Protein AF-A0A7S2VT50-F1 (afdb_monomer)

Radius of gyration: 14.39 Å; Cα contacts (8 Å, |Δi|>4): 185; chains: 1; bounding box: 34×28×38 Å

Sequence (111 aa):
EVALEVGFVRLAVLSSMLPEFRLLPLVPNVDAEGHRLARVGLQFQRPWFEAVLVDPGDLQSIPPDACEFAWGGPDPAAAGLTLRASGAGCMLVDGQIAGPGEARPLRPGSD

Organism: NCBI:txid1333877

Nearest PDB structures (foldseek):
  3i6u-assembly1_A  TM=6.358E-01  e=9.968E-02  Homo sapiens
  3i6w-assembly3_E  TM=6.632E-01  e=1.184E-01  Homo sapiens
  3i6w-assembly4_G  TM=6.631E-01  e=1.184E-01  Homo sapiens
  3i6w-assembly1_B  TM=6.613E-01  e=1.184E-01  Homo sapiens
  1gxc-assembly4_J  TM=6.329E-01  e=1.406E-01  Homo sapiens

Structure (mmCIF, N/CA/C/O backbone):
data_AF-A0A7S2VT50-F1
#
_entry.id   AF-A0A7S2VT50-F1
#
loop_
_atom_site.group_PDB
_atom_site.id
_atom_site.type_symbol
_atom_site.label_atom_id
_atom_site.label_alt_id
_atom_site.label_comp_id
_atom_site.label_asym_id
_atom_site.label_entity_id
_atom_site.label_seq_id
_atom_site.pdbx_PDB_ins_code
_atom_site.Cartn_x
_atom_site.Cartn_y
_atom_site.Cartn_z
_atom_site.occupancy
_atom_site.B_iso_or_equiv
_atom_site.auth_seq_id
_atom_site.auth_comp_id
_atom_site.auth_asym_id
_atom_site.auth_atom_id
_atom_site.pdbx_PDB_model_num
ATOM 1 N N . GLU A 1 1 ? -4.498 0.039 -13.270 1.00 59.41 1 GLU A N 1
ATOM 2 C CA . GLU A 1 1 ? -4.695 0.734 -11.984 1.00 59.41 1 GLU A CA 1
ATOM 3 C C . GLU A 1 1 ? -4.565 -0.311 -10.886 1.00 59.41 1 GLU A C 1
ATOM 5 O O . GLU A 1 1 ? -5.059 -1.412 -11.097 1.00 59.41 1 GLU A O 1
ATOM 10 N N . VAL A 1 2 ? -3.806 -0.040 -9.820 1.00 67.31 2 VAL A N 1
ATOM 11 C CA . VAL A 1 2 ? -3.613 -0.972 -8.693 1.00 67.31 2 VAL A CA 1
ATOM 12 C C . VAL A 1 2 ? -4.164 -0.281 -7.454 1.00 67.31 2 VAL A C 1
ATOM 14 O O . VAL A 1 2 ? -3.724 0.819 -7.125 1.00 67.31 2 VAL A O 1
ATOM 17 N N . ALA A 1 3 ? -5.134 -0.910 -6.802 1.00 73.25 3 ALA A N 1
ATOM 18 C CA . ALA A 1 3 ? -5.707 -0.452 -5.545 1.00 73.25 3 ALA A CA 1
ATOM 19 C C . ALA A 1 3 ? -5.585 -1.579 -4.521 1.00 73.25 3 ALA A C 1
ATOM 21 O O . ALA A 1 3 ? -5.681 -2.753 -4.885 1.00 73.25 3 ALA A O 1
ATOM 22 N N . LEU A 1 4 ? -5.367 -1.214 -3.262 1.00 74.75 4 LEU A N 1
ATOM 23 C CA . LEU A 1 4 ? -5.387 -2.163 -2.155 1.00 74.75 4 LEU A CA 1
ATOM 24 C C . LEU A 1 4 ? -6.755 -2.111 -1.498 1.00 74.75 4 LEU A C 1
ATOM 26 O O . LEU A 1 4 ? -7.232 -1.024 -1.171 1.00 74.75 4 LEU A O 1
ATOM 30 N N . GLU A 1 5 ? -7.365 -3.271 -1.286 1.00 74.69 5 GLU A N 1
ATOM 31 C CA . GLU A 1 5 ? -8.497 -3.373 -0.375 1.00 74.69 5 GLU A CA 1
ATOM 32 C C . GLU A 1 5 ? -7.947 -3.528 1.043 1.00 74.69 5 GLU A C 1
ATOM 34 O O . GLU A 1 5 ? -7.269 -4.497 1.369 1.00 74.69 5 GLU A O 1
ATOM 39 N N . VAL A 1 6 ? -8.176 -2.517 1.868 1.00 70.25 6 VAL A N 1
ATOM 40 C CA . VAL A 1 6 ? -7.669 -2.416 3.228 1.00 70.25 6 VAL A CA 1
ATOM 41 C C . VAL A 1 6 ? -8.831 -2.637 4.177 1.00 70.25 6 VAL A C 1
ATOM 43 O O . VAL A 1 6 ? -9.799 -1.874 4.191 1.00 70.25 6 VAL A O 1
ATOM 46 N N . GLY A 1 7 ? -8.719 -3.686 4.988 1.00 63.19 7 GLY A N 1
ATOM 47 C CA . GLY A 1 7 ? -9.649 -3.952 6.070 1.00 63.19 7 GLY A CA 1
ATOM 48 C C . GLY A 1 7 ? -9.068 -3.665 7.435 1.00 63.19 7 GLY A C 1
ATOM 49 O O . GLY A 1 7 ? -7.915 -3.979 7.719 1.00 63.19 7 GLY A O 1
ATOM 50 N N . PHE A 1 8 ? -9.897 -3.084 8.299 1.00 62.56 8 PHE A N 1
ATOM 51 C CA . PHE A 1 8 ? -9.545 -2.870 9.690 1.00 62.56 8 PHE A CA 1
ATOM 52 C C . PHE A 1 8 ? -10.126 -3.988 10.568 1.00 62.56 8 PHE A C 1
ATOM 54 O O . PHE A 1 8 ? -11.331 -4.237 10.561 1.00 62.56 8 PHE A O 1
ATOM 61 N N . VAL A 1 9 ? -9.272 -4.662 11.347 1.00 57.22 9 VAL A N 1
ATOM 62 C CA . VAL A 1 9 ? -9.583 -5.902 12.101 1.00 57.22 9 VAL A CA 1
ATOM 63 C C . VAL A 1 9 ? -10.452 -5.653 13.354 1.00 57.22 9 VAL A C 1
ATOM 65 O O . VAL A 1 9 ? -10.537 -6.481 14.257 1.00 57.22 9 VAL A O 1
ATOM 68 N N . ARG A 1 10 ? -11.183 -4.536 13.426 1.00 56.84 10 ARG A N 1
ATOM 69 C CA . ARG A 1 10 ? -12.246 -4.341 14.424 1.00 56.84 10 ARG A CA 1
ATOM 70 C C . ARG A 1 10 ? -13.612 -4.402 13.747 1.00 56.84 10 ARG A C 1
ATOM 72 O O . ARG A 1 10 ? -14.133 -3.386 13.310 1.00 56.84 10 ARG A O 1
ATOM 79 N N . LEU A 1 11 ? -14.197 -5.603 13.705 1.00 53.53 11 LEU A N 1
ATOM 80 C CA . LEU A 1 11 ? -15.625 -5.855 13.427 1.00 53.53 11 LEU A CA 1
ATOM 81 C C . LEU A 1 11 ? -16.168 -5.333 12.074 1.00 53.53 11 LEU A C 1
ATOM 83 O O . LEU A 1 11 ? -17.380 -5.367 11.856 1.00 53.53 11 LEU A O 1
ATOM 87 N N . ALA A 1 12 ? -15.311 -4.873 11.160 1.00 62.94 12 ALA A N 1
ATOM 88 C CA . ALA A 1 12 ? -15.730 -4.319 9.880 1.00 62.94 12 ALA A CA 1
ATOM 89 C C . ALA A 1 12 ? -16.004 -5.431 8.858 1.00 62.94 12 ALA A C 1
ATOM 91 O O . ALA A 1 12 ? -15.126 -6.218 8.507 1.00 62.94 12 ALA A O 1
ATOM 92 N N . VAL A 1 13 ? -17.233 -5.476 8.341 1.00 70.75 13 VAL A N 1
ATOM 93 C CA . VAL A 1 13 ? -17.587 -6.329 7.201 1.00 70.75 13 VAL A CA 1
ATOM 94 C C . VAL A 1 13 ? -17.230 -5.569 5.926 1.00 70.75 13 VAL A C 1
ATOM 96 O O . VAL A 1 13 ? -18.015 -4.737 5.467 1.00 70.75 13 VAL A O 1
ATOM 99 N N . LEU A 1 14 ? -16.053 -5.842 5.353 1.00 70.94 14 LEU A N 1
ATOM 100 C CA . LEU A 1 14 ? -15.518 -5.090 4.205 1.00 70.94 14 LEU A CA 1
ATOM 101 C C . LEU A 1 14 ? -16.506 -4.985 3.049 1.00 70.94 14 LEU A C 1
ATOM 103 O O . LEU A 1 14 ? -16.694 -3.906 2.488 1.00 70.94 14 LEU A O 1
ATOM 107 N N . SER A 1 15 ? -17.219 -6.074 2.756 1.00 76.56 15 SER A N 1
ATOM 108 C CA . SER A 1 15 ? -18.222 -6.125 1.692 1.00 76.56 15 SER A CA 1
ATOM 109 C C . SER A 1 15 ? -19.381 -5.138 1.879 1.00 76.56 15 SER A C 1
ATOM 111 O O . SER A 1 15 ? -20.021 -4.783 0.894 1.00 76.56 15 SER A O 1
ATOM 113 N N . SER A 1 16 ? -19.644 -4.680 3.107 1.00 79.19 16 SER A N 1
ATOM 114 C CA . SER A 1 16 ? -20.680 -3.681 3.415 1.00 79.19 16 SER A CA 1
ATOM 115 C C . SER A 1 16 ? -20.187 -2.230 3.413 1.00 79.19 16 SER A C 1
ATOM 117 O O . SER A 1 16 ? -21.008 -1.318 3.470 1.00 79.19 16 SER A O 1
ATOM 119 N N . MET A 1 17 ? -18.872 -2.000 3.342 1.00 79.50 17 MET A N 1
ATOM 120 C CA . MET A 1 17 ? -18.298 -0.653 3.304 1.00 79.50 17 MET A CA 1
ATOM 121 C C . MET A 1 17 ? -18.325 -0.090 1.881 1.00 79.50 17 MET A C 1
ATOM 123 O O . MET A 1 17 ? -18.127 -0.831 0.915 1.00 79.50 17 MET A O 1
ATOM 127 N N . LEU A 1 18 ? -18.542 1.222 1.749 1.00 82.56 18 LEU A N 1
ATOM 128 C CA . LEU A 1 18 ? -18.394 1.889 0.456 1.00 82.56 18 LEU A CA 1
ATOM 129 C C . LEU A 1 18 ? -16.916 1.860 0.014 1.00 82.56 18 LEU A C 1
ATOM 131 O O . LEU A 1 18 ? -16.029 1.876 0.877 1.00 82.56 18 LEU A O 1
ATOM 135 N N . PRO A 1 19 ? -16.632 1.798 -1.302 1.00 83.69 19 PRO A N 1
ATOM 136 C CA . PRO A 1 19 ? -15.274 1.664 -1.826 1.00 83.69 19 PRO A CA 1
ATOM 137 C C . PRO A 1 19 ? -14.277 2.683 -1.263 1.00 83.69 19 PRO A C 1
ATOM 139 O O . PRO A 1 19 ? -13.163 2.313 -0.923 1.00 83.69 19 PRO A O 1
ATOM 142 N N . GLU A 1 20 ? -14.671 3.940 -1.088 1.00 82.38 20 GLU A N 1
ATOM 143 C CA . GLU A 1 20 ? -13.819 5.016 -0.573 1.00 82.38 20 GLU A CA 1
ATOM 144 C C . GLU A 1 20 ? -13.306 4.791 0.860 1.00 82.38 20 GLU A C 1
ATOM 146 O O . GLU A 1 20 ? -12.276 5.352 1.228 1.00 82.38 20 GLU A O 1
ATOM 151 N N . PHE A 1 21 ? -13.977 3.945 1.650 1.00 80.38 21 PHE A N 1
ATOM 152 C CA . PHE A 1 21 ? -13.580 3.622 3.025 1.00 80.38 21 PHE A CA 1
ATOM 153 C C . PHE A 1 21 ? -12.802 2.308 3.149 1.00 80.38 21 PHE A C 1
ATOM 155 O O . PHE A 1 21 ? -12.366 1.966 4.246 1.00 80.38 21 PHE A O 1
ATOM 162 N N . ARG A 1 22 ? -12.652 1.553 2.055 1.00 84.19 22 ARG A N 1
ATOM 163 C CA . ARG A 1 22 ? -11.937 0.265 2.047 1.00 84.19 22 ARG A CA 1
ATOM 164 C C . ARG A 1 22 ? -10.897 0.138 0.943 1.00 84.19 22 ARG A C 1
ATOM 166 O O . ARG A 1 22 ? -10.092 -0.775 0.990 1.00 84.19 22 ARG A O 1
ATOM 173 N N . LEU A 1 23 ? -10.891 1.021 -0.052 1.00 86.19 23 LEU A N 1
ATOM 174 C CA . LEU A 1 23 ? -9.888 1.043 -1.109 1.00 86.19 23 LEU A CA 1
ATOM 175 C C . LEU A 1 23 ? -8.880 2.154 -0.829 1.00 86.19 23 LEU A C 1
ATOM 177 O O . LEU A 1 23 ? -9.222 3.337 -0.835 1.00 86.19 23 LEU A O 1
ATOM 181 N N . LEU A 1 24 ? -7.629 1.760 -0.614 1.00 87.38 24 LEU A N 1
ATOM 182 C CA . LEU A 1 24 ? -6.496 2.671 -0.547 1.00 87.38 24 LEU A CA 1
ATOM 183 C C . LEU A 1 24 ? -5.909 2.826 -1.960 1.00 87.38 24 LEU A C 1
ATOM 185 O O . LEU A 1 24 ? -5.314 1.874 -2.484 1.00 87.38 24 LEU A O 1
ATOM 189 N N . PRO A 1 25 ? -6.055 3.999 -2.604 1.00 82.56 25 PRO A N 1
ATOM 190 C CA . PRO A 1 25 ? -5.421 4.246 -3.889 1.00 82.56 25 PRO A CA 1
ATOM 191 C C . PRO A 1 25 ? -3.904 4.347 -3.712 1.00 82.56 25 PRO A C 1
ATOM 193 O O . PRO A 1 25 ? -3.399 5.156 -2.931 1.00 82.56 25 PRO A O 1
ATOM 196 N N . LEU A 1 26 ? -3.163 3.544 -4.474 1.00 86.25 26 LEU A N 1
ATOM 197 C CA . LEU A 1 26 ? -1.713 3.661 -4.547 1.00 86.25 26 LEU A CA 1
ATOM 198 C C . LEU A 1 26 ? -1.331 4.765 -5.530 1.00 86.25 26 LEU A C 1
ATOM 200 O O . LEU A 1 26 ? -1.806 4.796 -6.665 1.00 86.25 26 LEU A O 1
ATOM 204 N N . VAL A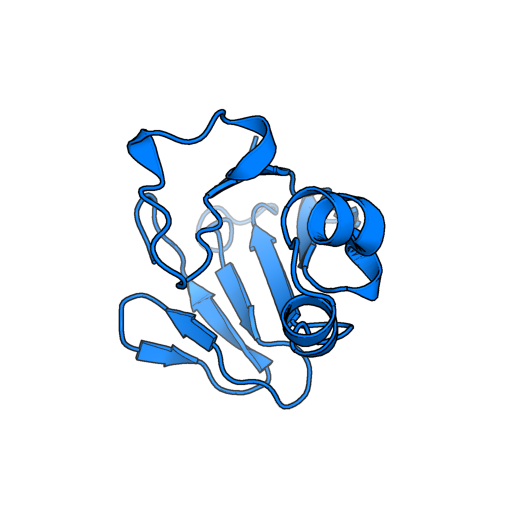 1 27 ? -0.423 5.644 -5.108 1.00 86.19 27 VAL A N 1
ATOM 205 C CA . VAL A 1 27 ? 0.145 6.699 -5.955 1.00 86.19 27 VAL A CA 1
ATOM 206 C C . VAL A 1 27 ? 1.593 6.322 -6.273 1.00 86.19 27 VAL A C 1
ATOM 208 O O . VAL A 1 27 ? 2.488 6.644 -5.488 1.00 86.19 27 VAL A O 1
ATOM 211 N N . PRO A 1 28 ? 1.846 5.579 -7.368 1.00 91.19 28 PRO A N 1
ATOM 212 C CA . PRO A 1 28 ? 3.196 5.163 -7.702 1.00 91.19 28 PRO A CA 1
ATOM 213 C C . PRO A 1 28 ? 4.027 6.322 -8.247 1.00 91.19 28 PRO A C 1
ATOM 215 O O . PRO A 1 28 ? 3.570 7.074 -9.109 1.00 91.19 28 PRO A O 1
ATOM 218 N N . ASN A 1 29 ? 5.284 6.389 -7.821 1.00 92.50 29 ASN A N 1
ATOM 219 C CA . ASN A 1 29 ? 6.329 7.053 -8.583 1.00 92.50 29 ASN A CA 1
ATOM 220 C C . ASN A 1 29 ? 6.832 6.099 -9.675 1.00 92.50 29 ASN A C 1
ATOM 222 O O . ASN A 1 29 ? 6.873 4.887 -9.460 1.00 92.50 29 ASN A O 1
ATOM 226 N N . VAL A 1 30 ? 7.185 6.636 -10.840 1.00 92.69 30 VAL A N 1
ATOM 227 C CA . VAL A 1 30 ? 7.712 5.857 -11.965 1.00 92.69 30 VAL A CA 1
ATOM 228 C C . VAL A 1 30 ? 9.180 6.216 -12.141 1.00 92.69 30 VAL A C 1
ATOM 230 O O . VAL A 1 30 ? 9.501 7.396 -12.278 1.00 92.69 30 VAL A O 1
ATOM 233 N N . ASP A 1 31 ? 10.060 5.219 -12.104 1.00 90.44 31 ASP A N 1
ATOM 234 C CA . ASP A 1 31 ? 11.489 5.426 -12.353 1.00 90.44 31 ASP A CA 1
ATOM 235 C C . ASP A 1 31 ? 11.807 5.548 -13.857 1.00 90.44 31 ASP A C 1
ATOM 237 O O . ASP A 1 31 ? 10.917 5.501 -14.713 1.00 90.44 31 ASP A O 1
ATOM 241 N N . ALA A 1 32 ? 13.085 5.759 -14.190 1.00 90.44 32 ALA A N 1
ATOM 242 C CA . ALA A 1 32 ? 13.527 5.954 -15.572 1.00 90.44 32 ALA A CA 1
ATOM 243 C C . ALA A 1 32 ? 13.355 4.689 -16.432 1.00 90.44 32 ALA A C 1
ATOM 245 O O . ALA A 1 32 ? 13.207 4.774 -17.652 1.00 90.44 32 ALA A O 1
ATOM 246 N N . GLU A 1 33 ? 13.346 3.525 -15.793 1.00 87.94 33 GLU A N 1
ATOM 247 C CA . GLU 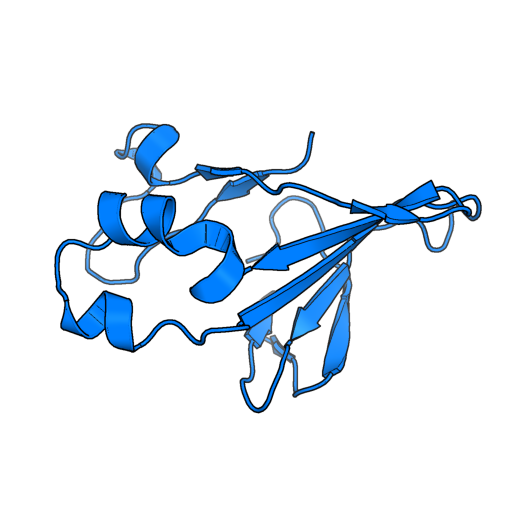A 1 33 ? 13.218 2.207 -16.398 1.00 87.94 33 GLU A CA 1
ATOM 248 C C . GLU A 1 33 ? 11.749 1.762 -16.532 1.00 87.94 33 GLU A C 1
ATOM 250 O O . GLU A 1 33 ? 11.453 0.772 -17.203 1.00 87.94 33 GLU A O 1
ATOM 255 N N . GLY A 1 34 ? 10.807 2.509 -15.953 1.00 89.00 34 GLY A N 1
ATOM 256 C CA . GLY A 1 34 ? 9.374 2.232 -16.012 1.00 89.00 34 GLY A CA 1
ATOM 257 C C . GLY A 1 34 ? 8.856 1.328 -14.891 1.00 89.00 34 GLY A C 1
ATOM 258 O O . GLY A 1 34 ? 7.708 0.868 -14.973 1.00 89.00 34 GLY A O 1
ATOM 259 N N . HIS A 1 35 ? 9.650 1.075 -13.849 1.00 91.12 35 HIS A N 1
ATOM 260 C CA . HIS A 1 35 ? 9.149 0.470 -12.621 1.00 91.12 35 HIS A CA 1
ATOM 261 C C . HIS A 1 35 ? 8.307 1.482 -11.856 1.00 91.12 35 HIS A C 1
ATOM 263 O O . HIS A 1 35 ? 8.586 2.679 -11.804 1.00 91.12 35 HIS A O 1
ATOM 269 N N . ARG A 1 36 ? 7.245 0.973 -11.248 1.00 93.56 36 ARG A N 1
ATOM 270 C CA . ARG A 1 36 ? 6.313 1.718 -10.414 1.00 93.56 36 ARG A CA 1
ATOM 271 C C . ARG A 1 36 ? 6.574 1.348 -8.969 1.00 93.56 36 ARG A C 1
ATOM 273 O O . ARG A 1 36 ? 6.558 0.167 -8.641 1.00 93.56 36 ARG A O 1
ATOM 280 N N . LEU A 1 37 ? 6.770 2.358 -8.130 1.00 93.06 37 LEU A N 1
ATOM 281 C CA . LEU A 1 37 ? 7.001 2.220 -6.697 1.00 93.06 37 LEU A CA 1
ATOM 282 C C . LEU A 1 37 ? 5.948 3.019 -5.937 1.00 93.06 37 LEU A C 1
ATOM 284 O O . LEU A 1 37 ? 5.862 4.235 -6.102 1.00 93.06 37 LEU A O 1
ATOM 288 N N . ALA A 1 38 ? 5.154 2.360 -5.099 1.00 93.31 38 ALA A N 1
ATOM 289 C CA . ALA A 1 38 ? 4.167 3.013 -4.245 1.00 93.31 38 ALA A CA 1
ATOM 290 C C . ALA A 1 38 ? 4.409 2.644 -2.783 1.00 93.31 38 ALA A C 1
ATOM 292 O O . ALA A 1 38 ? 4.438 1.470 -2.432 1.00 93.31 38 ALA A O 1
ATOM 293 N N . ARG A 1 39 ? 4.555 3.646 -1.917 1.00 92.44 39 ARG A N 1
ATOM 294 C CA . ARG A 1 39 ? 4.785 3.435 -0.483 1.00 92.44 39 ARG A CA 1
ATOM 295 C C . ARG A 1 39 ? 3.494 3.619 0.290 1.00 92.44 39 ARG A C 1
ATOM 297 O O . ARG A 1 39 ? 2.690 4.486 -0.045 1.00 92.44 39 ARG A O 1
ATOM 304 N N . VAL A 1 40 ? 3.310 2.813 1.324 1.00 91.00 40 VAL A N 1
ATOM 305 C CA . VAL A 1 40 ? 2.168 2.865 2.234 1.00 91.00 40 VAL A CA 1
ATOM 306 C C . VAL A 1 40 ? 2.677 3.121 3.638 1.00 91.00 40 VAL A C 1
ATOM 308 O O . VAL A 1 40 ? 3.684 2.566 4.070 1.00 91.00 40 VAL A O 1
ATOM 311 N N . GLY A 1 41 ? 1.988 4.000 4.349 1.00 90.69 41 GLY A N 1
ATOM 312 C CA . GLY A 1 41 ? 2.347 4.389 5.703 1.00 90.69 41 GLY A CA 1
ATOM 313 C C . GLY A 1 41 ? 1.801 5.762 6.044 1.00 90.69 41 GLY A C 1
ATOM 314 O O . GLY A 1 41 ? 1.386 6.531 5.166 1.00 90.69 41 GLY A O 1
ATOM 315 N N . LEU A 1 42 ? 1.809 6.081 7.337 1.00 90.81 42 LEU A N 1
ATOM 316 C CA . LEU A 1 42 ? 1.198 7.304 7.841 1.00 90.81 42 LEU A CA 1
ATOM 317 C C . LEU A 1 42 ? 1.810 8.560 7.201 1.00 90.81 42 LEU A C 1
ATOM 319 O O . LEU A 1 42 ? 1.109 9.544 7.000 1.00 90.81 42 LEU A O 1
ATOM 323 N N . GLN A 1 43 ? 3.091 8.543 6.820 1.00 91.62 43 GLN A N 1
ATOM 324 C CA . GLN A 1 43 ? 3.730 9.705 6.191 1.00 91.62 43 GLN A CA 1
ATOM 325 C C . GLN A 1 43 ? 3.281 9.953 4.739 1.00 91.62 43 GLN A C 1
ATOM 327 O O . GLN A 1 43 ? 3.433 11.067 4.246 1.00 91.62 43 GLN A O 1
ATOM 332 N N . PHE A 1 44 ? 2.736 8.938 4.058 1.00 90.81 44 PHE A N 1
ATOM 333 C CA . PHE A 1 44 ? 2.357 9.017 2.642 1.00 90.81 44 PHE A CA 1
ATOM 334 C C . PHE A 1 44 ? 0.861 9.230 2.439 1.00 90.81 44 PHE A C 1
ATOM 336 O O . PHE A 1 44 ? 0.467 9.909 1.496 1.00 90.81 44 PHE A O 1
ATOM 343 N N .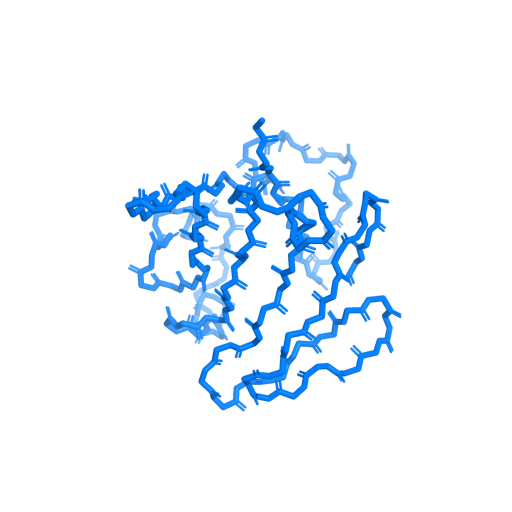 GLN A 1 45 ? 0.024 8.651 3.306 1.00 90.50 45 GLN A N 1
ATOM 344 C CA . GLN A 1 45 ? -1.436 8.623 3.131 1.00 90.50 45 GLN A CA 1
ATOM 345 C C . GLN A 1 45 ? -2.201 9.035 4.396 1.00 90.50 45 GLN A C 1
ATOM 347 O O . GLN A 1 45 ? -3.327 8.589 4.610 1.00 90.50 45 GLN A O 1
ATOM 352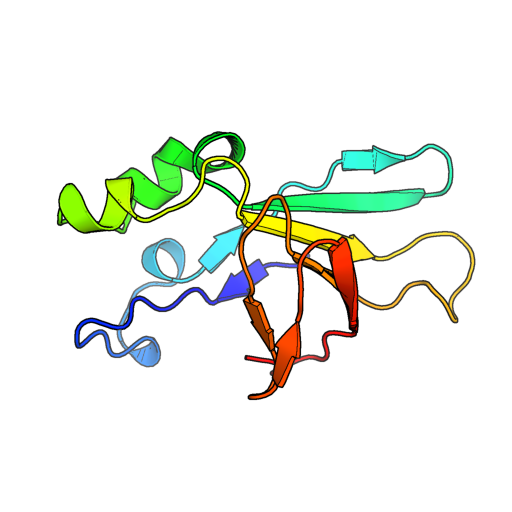 N N . ARG A 1 46 ? -1.625 9.903 5.242 1.00 90.88 46 ARG A N 1
ATOM 353 C CA . ARG A 1 46 ? -2.278 10.392 6.473 1.00 90.88 46 ARG A CA 1
ATOM 354 C C . ARG A 1 46 ? -3.752 10.784 6.291 1.00 90.88 46 ARG A C 1
ATOM 356 O O . ARG A 1 46 ? -4.553 10.270 7.064 1.00 90.88 46 ARG A O 1
ATOM 363 N N . PRO A 1 47 ? -4.139 11.608 5.293 1.00 90.19 47 PRO A N 1
ATOM 364 C CA . PRO A 1 47 ? -5.535 12.027 5.157 1.00 90.19 47 PRO A CA 1
ATOM 365 C C . PRO A 1 47 ? -6.499 10.857 4.938 1.00 90.19 47 PRO A C 1
ATOM 367 O O . PRO A 1 47 ? -7.636 10.906 5.391 1.00 90.19 47 PRO A O 1
ATOM 370 N N . TRP A 1 48 ? -6.047 9.796 4.262 1.00 89.31 48 TRP A N 1
ATOM 371 C CA . TRP A 1 48 ? -6.858 8.599 4.057 1.00 89.31 48 TRP A CA 1
ATOM 372 C C . TRP A 1 48 ? -7.003 7.809 5.362 1.00 89.31 48 TRP A C 1
ATOM 374 O O . TRP A 1 48 ? -8.120 7.477 5.744 1.00 89.31 48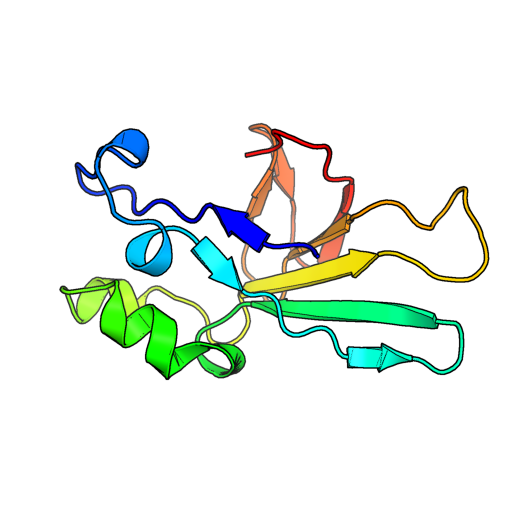 TRP A O 1
ATOM 384 N N . PHE A 1 49 ? -5.905 7.587 6.098 1.00 88.44 49 PHE A N 1
ATOM 385 C CA . PHE A 1 49 ? -5.964 6.910 7.399 1.00 88.44 49 PHE A CA 1
ATOM 386 C C . PHE A 1 49 ? -6.841 7.663 8.406 1.00 88.44 49 PHE A C 1
ATOM 388 O O . PHE A 1 49 ? -7.635 7.038 9.094 1.00 88.44 49 PHE A O 1
ATOM 395 N N . GLU A 1 50 ? -6.750 8.993 8.460 1.00 88.75 50 GLU A N 1
ATOM 396 C CA . GLU A 1 50 ? -7.594 9.838 9.320 1.00 88.75 50 GLU A CA 1
ATOM 397 C C . GLU A 1 50 ? -9.080 9.793 8.926 1.00 88.75 50 GLU A C 1
ATOM 399 O O . GLU A 1 50 ? -9.943 9.984 9.778 1.00 88.75 50 GLU A O 1
ATOM 404 N N . ALA A 1 51 ? -9.394 9.519 7.655 1.00 86.56 51 ALA A N 1
ATOM 405 C CA . ALA A 1 51 ? -10.770 9.386 7.185 1.00 86.56 51 ALA A CA 1
ATOM 406 C C . ALA A 1 51 ? -11.397 8.021 7.519 1.00 86.56 51 ALA A C 1
ATOM 408 O O . ALA A 1 51 ? -12.613 7.944 7.691 1.00 86.56 51 ALA A O 1
ATOM 409 N N . VAL A 1 52 ? -10.594 6.951 7.595 1.00 84.56 52 VAL A N 1
ATOM 410 C CA . VAL A 1 52 ? -11.097 5.578 7.808 1.00 84.56 52 VAL A CA 1
ATOM 411 C C . VAL A 1 52 ? -10.891 5.056 9.234 1.00 84.56 52 VAL A C 1
ATOM 413 O O . VAL A 1 52 ? -11.645 4.191 9.678 1.00 84.56 52 VAL A O 1
ATOM 416 N N . LEU A 1 53 ? -9.899 5.569 9.970 1.00 85.19 53 LEU A N 1
ATOM 417 C CA . LEU A 1 53 ? -9.615 5.189 11.355 1.00 85.19 53 LEU A CA 1
ATOM 418 C C . LEU A 1 53 ? -10.260 6.190 12.315 1.00 85.19 53 LEU A C 1
ATOM 420 O O . LEU A 1 53 ? -9.793 7.315 12.478 1.00 85.19 53 LEU A O 1
ATOM 424 N N . VAL A 1 54 ? -11.335 5.757 12.974 1.00 80.81 54 VAL A N 1
ATOM 425 C CA . VAL A 1 54 ? -12.093 6.590 13.923 1.00 80.81 54 VAL A CA 1
ATOM 426 C C . VAL A 1 54 ? -11.382 6.710 15.277 1.00 80.81 54 VAL A C 1
ATOM 428 O O . VAL A 1 54 ? -11.477 7.748 15.930 1.00 80.81 54 VAL A O 1
ATOM 431 N N . ASP A 1 55 ? -10.675 5.661 15.710 1.00 84.00 55 ASP A N 1
ATOM 432 C CA . ASP A 1 55 ? -9.934 5.650 16.975 1.00 84.00 55 ASP A CA 1
ATOM 433 C C . ASP A 1 55 ? -8.520 6.243 16.779 1.00 84.00 55 ASP A C 1
ATOM 435 O O . ASP A 1 55 ? -7.719 5.696 16.011 1.00 84.00 55 ASP A O 1
ATOM 439 N N . PRO A 1 56 ? -8.154 7.325 17.494 1.00 83.44 56 PRO A N 1
ATOM 440 C CA . PRO A 1 56 ? -6.805 7.885 17.445 1.00 83.44 56 PRO A CA 1
ATOM 441 C C . PRO A 1 56 ? -5.699 6.895 17.835 1.00 83.44 56 PRO A C 1
ATOM 443 O O . PRO A 1 56 ? -4.565 7.041 17.377 1.00 83.44 56 PRO A O 1
ATOM 446 N N . GLY A 1 57 ? -5.997 5.903 18.680 1.00 86.56 57 GLY A N 1
ATOM 447 C CA . GLY A 1 57 ? -5.055 4.848 19.051 1.00 86.56 57 GLY A CA 1
ATOM 448 C C . GLY A 1 57 ? -4.713 3.930 17.878 1.00 86.56 57 GLY A C 1
ATOM 449 O O . GLY A 1 57 ? -3.556 3.543 17.717 1.00 86.56 57 GLY A O 1
ATOM 450 N N . ASP A 1 58 ? -5.689 3.655 17.011 1.00 84.44 58 ASP A N 1
ATOM 451 C CA . ASP A 1 58 ? -5.482 2.861 15.799 1.00 84.44 58 ASP A CA 1
ATOM 452 C C . ASP A 1 58 ? -4.619 3.620 14.795 1.00 84.44 58 ASP A C 1
ATOM 454 O O . ASP A 1 58 ? -3.666 3.063 14.251 1.00 84.44 58 ASP A O 1
ATOM 458 N N . LEU A 1 59 ? -4.862 4.922 14.633 1.00 87.00 59 LEU A N 1
ATOM 459 C CA . LEU A 1 59 ? -4.035 5.780 13.786 1.00 87.00 59 LEU A CA 1
ATOM 460 C C . LEU A 1 59 ? -2.569 5.821 14.252 1.00 87.00 59 LEU A C 1
ATOM 462 O O . LEU A 1 59 ? -1.659 5.786 13.427 1.00 87.00 59 LEU A O 1
ATOM 466 N N . GLN A 1 60 ? -2.332 5.864 15.567 1.00 87.06 60 GLN A N 1
ATOM 467 C CA . GLN A 1 60 ? -0.982 5.852 16.148 1.00 87.06 60 GLN A CA 1
ATOM 468 C C . GLN A 1 60 ? -0.260 4.509 15.985 1.00 87.06 60 GLN A C 1
ATOM 470 O O . GLN A 1 60 ? 0.968 4.473 16.057 1.00 87.06 60 GLN A O 1
ATOM 475 N N . SER A 1 61 ? -0.996 3.419 15.756 1.00 85.50 61 SER A N 1
ATOM 476 C CA . SER A 1 61 ? -0.412 2.098 15.499 1.00 85.50 61 SER A CA 1
ATOM 477 C C . SER A 1 61 ? 0.123 1.938 14.072 1.00 85.50 61 SER A C 1
ATOM 479 O O . SER A 1 61 ? 0.930 1.043 13.818 1.00 85.50 61 SER A O 1
ATOM 481 N N . ILE A 1 62 ? -0.286 2.813 13.145 1.00 86.69 62 ILE A N 1
ATOM 482 C CA . ILE A 1 62 ? 0.181 2.779 11.760 1.00 86.69 62 ILE A CA 1
ATOM 483 C C . ILE A 1 62 ? 1.602 3.353 11.691 1.00 86.69 62 ILE A C 1
ATOM 485 O O . ILE A 1 62 ?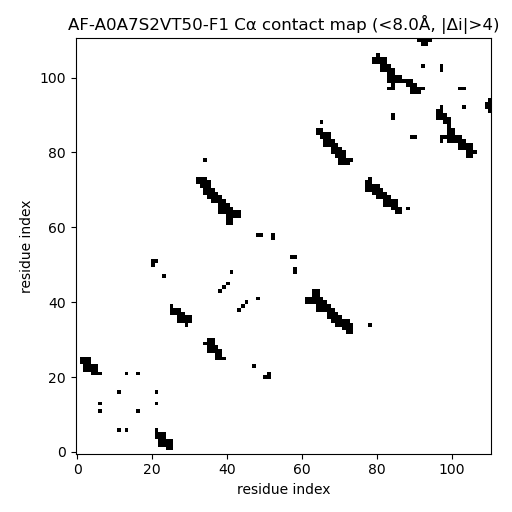 1.811 4.526 12.024 1.00 86.69 62 ILE A O 1
ATOM 489 N N . PRO A 1 63 ? 2.600 2.580 11.227 1.00 88.69 63 PRO A N 1
ATOM 490 C CA . PRO A 1 63 ? 3.957 3.085 11.116 1.00 88.69 63 PRO A CA 1
ATOM 491 C C . PRO A 1 63 ? 4.037 4.214 10.069 1.00 88.69 63 PRO A C 1
ATOM 493 O O . PRO A 1 63 ? 3.292 4.212 9.081 1.00 88.69 63 PRO A O 1
ATOM 496 N N . PRO A 1 64 ? 4.968 5.177 10.230 1.00 90.69 64 PRO A N 1
ATOM 497 C CA . PRO A 1 64 ? 5.204 6.214 9.226 1.00 90.69 64 PRO A CA 1
ATOM 498 C C . PRO A 1 64 ? 5.489 5.636 7.837 1.00 90.69 64 PRO A C 1
ATOM 500 O O . PRO A 1 64 ? 4.994 6.164 6.846 1.00 90.69 64 PRO A O 1
ATOM 503 N N . ASP A 1 65 ? 6.232 4.529 7.790 1.00 91.00 65 ASP A N 1
ATOM 504 C CA . ASP A 1 65 ? 6.561 3.738 6.607 1.00 91.00 65 ASP A CA 1
ATOM 505 C C . ASP A 1 65 ? 6.241 2.270 6.899 1.00 91.00 65 ASP A C 1
ATOM 507 O O . ASP A 1 65 ? 6.933 1.646 7.702 1.00 91.00 65 ASP A O 1
ATOM 511 N N . ALA A 1 66 ? 5.169 1.740 6.316 1.00 89.38 66 ALA A N 1
ATOM 512 C CA . ALA A 1 66 ? 4.724 0.370 6.556 1.00 89.38 66 ALA A CA 1
ATOM 513 C C . ALA A 1 66 ? 5.348 -0.593 5.545 1.00 89.38 66 ALA A C 1
ATOM 515 O O . ALA A 1 66 ? 5.993 -1.576 5.908 1.00 89.38 66 ALA A O 1
ATOM 516 N N . CYS A 1 67 ? 5.158 -0.298 4.263 1.00 91.44 67 CYS A N 1
ATOM 517 C CA . CYS A 1 67 ? 5.587 -1.158 3.176 1.00 91.44 67 CYS A CA 1
ATOM 518 C C . CYS A 1 67 ? 5.695 -0.392 1.856 1.00 91.44 67 CYS A C 1
ATOM 520 O O . CYS A 1 67 ? 5.206 0.730 1.699 1.00 91.44 67 CYS A O 1
ATOM 522 N N . GLU A 1 68 ? 6.334 -1.035 0.891 1.00 92.75 68 GLU A N 1
ATOM 523 C CA . GLU A 1 68 ? 6.490 -0.565 -0.475 1.00 92.75 68 GLU A CA 1
ATOM 524 C C . GLU A 1 68 ? 5.977 -1.623 -1.449 1.00 92.75 68 GLU A C 1
ATOM 526 O O . GLU A 1 68 ? 6.232 -2.814 -1.288 1.00 92.75 68 GLU A O 1
ATOM 531 N N . PHE A 1 69 ? 5.267 -1.170 -2.474 1.00 92.50 69 PHE A N 1
ATOM 532 C CA . PHE A 1 69 ? 4.810 -1.972 -3.593 1.00 92.50 69 PHE A CA 1
ATOM 533 C C . PHE A 1 69 ? 5.635 -1.630 -4.823 1.00 92.50 69 PHE A C 1
ATOM 535 O O . PHE A 1 69 ? 5.755 -0.452 -5.165 1.00 92.50 69 PHE A O 1
ATOM 542 N N . ALA A 1 70 ? 6.145 -2.648 -5.510 1.00 92.56 70 ALA A N 1
ATOM 543 C CA . ALA A 1 70 ? 6.901 -2.496 -6.747 1.00 92.56 70 ALA A CA 1
ATOM 544 C C . ALA A 1 70 ? 6.303 -3.363 -7.862 1.00 92.56 70 ALA A C 1
ATOM 546 O O . ALA A 1 70 ? 5.986 -4.528 -7.622 1.00 92.56 70 ALA A O 1
ATOM 547 N N . TRP A 1 71 ? 6.127 -2.803 -9.062 1.00 92.88 71 TRP A N 1
ATOM 548 C CA . TRP A 1 71 ? 5.664 -3.538 -10.249 1.00 92.88 71 TRP A CA 1
ATOM 549 C C . TRP A 1 71 ? 6.064 -2.847 -11.556 1.00 92.88 71 TRP A C 1
ATOM 551 O O . TRP A 1 71 ? 6.453 -1.681 -11.566 1.00 92.88 71 TRP A O 1
ATOM 561 N N . GLY A 1 72 ? 5.898 -3.534 -12.686 1.00 91.38 72 GLY A N 1
ATOM 562 C CA . GLY A 1 72 ? 6.247 -2.997 -14.003 1.00 91.38 72 GLY A CA 1
ATOM 563 C C . GLY A 1 72 ? 7.747 -3.066 -14.304 1.00 91.38 72 GLY A C 1
ATOM 564 O O . GLY A 1 72 ? 8.450 -3.918 -13.777 1.00 91.38 72 GLY A O 1
ATOM 565 N N . GLY A 1 73 ? 8.229 -2.179 -15.172 1.00 89.88 73 GLY A N 1
ATOM 566 C CA . GLY A 1 73 ? 9.571 -2.270 -15.747 1.00 89.88 73 GLY A CA 1
ATOM 567 C C . GLY A 1 73 ? 9.615 -3.040 -17.073 1.00 89.88 73 GLY A C 1
ATOM 568 O O . GLY A 1 73 ? 8.590 -3.537 -17.553 1.00 89.88 73 GLY A O 1
ATOM 569 N N . PRO A 1 74 ? 10.798 -3.105 -17.704 1.00 88.31 74 PRO A N 1
ATOM 570 C CA . PRO A 1 74 ? 10.953 -3.609 -19.064 1.00 88.31 74 PRO A CA 1
ATOM 571 C C . PRO A 1 74 ? 11.020 -5.139 -19.138 1.00 88.31 74 PRO A C 1
ATOM 573 O O . PRO A 1 74 ? 10.807 -5.691 -20.214 1.00 88.31 74 PRO A O 1
ATOM 576 N N . ASP A 1 75 ? 11.317 -5.817 -18.025 1.00 87.69 75 ASP A N 1
ATOM 577 C CA . ASP A 1 75 ? 11.373 -7.276 -17.942 1.00 87.69 75 ASP A CA 1
ATOM 578 C C . ASP A 1 75 ? 10.018 -7.850 -17.486 1.00 87.69 75 ASP A C 1
ATOM 580 O O . ASP A 1 75 ? 9.660 -7.719 -16.312 1.00 87.69 75 ASP A O 1
ATOM 584 N N . PRO A 1 76 ? 9.266 -8.542 -18.362 1.00 82.94 76 PRO A N 1
ATOM 585 C CA . PRO A 1 76 ? 7.994 -9.156 -17.995 1.00 82.94 76 PRO A CA 1
ATOM 586 C C . PRO A 1 76 ? 8.110 -10.198 -16.875 1.00 82.94 76 PRO A C 1
ATOM 588 O O . PRO A 1 76 ? 7.133 -10.419 -16.162 1.00 82.94 76 PRO A O 1
ATOM 591 N N . ALA A 1 77 ? 9.274 -10.839 -16.709 1.00 81.12 77 ALA A N 1
ATOM 592 C CA . ALA A 1 77 ? 9.493 -11.826 -15.653 1.00 81.12 77 ALA A CA 1
ATOM 593 C C . ALA A 1 77 ? 9.606 -11.181 -14.262 1.00 81.12 77 ALA A C 1
ATOM 595 O O . ALA A 1 77 ? 9.242 -11.807 -13.266 1.00 81.12 77 ALA A O 1
ATOM 596 N N . ALA A 1 78 ? 10.059 -9.926 -14.199 1.00 78.06 78 ALA A N 1
ATOM 597 C CA . ALA A 1 78 ? 10.184 -9.140 -12.973 1.00 78.06 78 ALA A CA 1
ATOM 598 C C . ALA A 1 78 ? 9.038 -8.128 -12.776 1.00 78.06 78 ALA A C 1
ATOM 600 O O . ALA A 1 78 ? 8.911 -7.552 -11.700 1.00 78.06 78 ALA A O 1
ATOM 601 N N . ALA A 1 79 ? 8.172 -7.942 -13.778 1.00 85.81 79 ALA A N 1
ATOM 602 C CA . ALA A 1 79 ? 7.118 -6.926 -13.767 1.00 85.81 79 ALA A CA 1
ATOM 603 C C . ALA A 1 79 ? 5.930 -7.211 -12.831 1.00 85.81 79 ALA A C 1
ATOM 605 O O . ALA A 1 7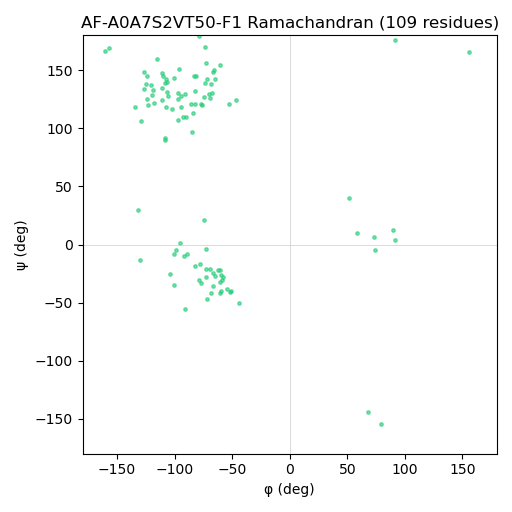9 ? 5.022 -6.378 -12.721 1.00 85.81 79 ALA A O 1
ATOM 606 N N . GLY A 1 80 ? 5.911 -8.375 -12.177 1.00 89.06 80 GLY A N 1
ATOM 607 C CA . GLY A 1 80 ? 4.883 -8.751 -11.210 1.00 89.06 80 GLY A CA 1
ATOM 608 C C . GLY A 1 80 ? 4.825 -7.804 -10.008 1.00 89.06 80 GLY A C 1
ATOM 609 O O . GLY A 1 80 ? 5.813 -7.168 -9.648 1.00 89.06 80 GLY A O 1
ATOM 610 N N . LEU A 1 81 ? 3.653 -7.719 -9.373 1.00 91.19 81 LEU A N 1
ATOM 611 C CA . LEU A 1 81 ? 3.493 -6.938 -8.151 1.00 91.19 81 LEU A CA 1
ATOM 612 C C . LEU A 1 81 ? 4.236 -7.618 -7.003 1.00 91.19 81 LEU A C 1
ATOM 614 O O . LEU A 1 81 ? 4.051 -8.806 -6.745 1.00 91.19 81 LEU A O 1
ATOM 618 N N . THR A 1 82 ? 5.059 -6.855 -6.301 1.00 92.38 82 THR A N 1
ATOM 619 C CA . THR A 1 82 ? 5.756 -7.292 -5.094 1.00 92.38 82 THR A CA 1
ATOM 620 C C . THR A 1 82 ? 5.484 -6.318 -3.961 1.00 92.38 82 THR A C 1
ATOM 622 O O . THR A 1 82 ? 5.296 -5.126 -4.194 1.00 92.38 82 THR A O 1
ATOM 625 N N . LEU A 1 83 ? 5.460 -6.839 -2.740 1.00 92.12 83 LEU A N 1
ATOM 626 C CA . LEU A 1 83 ? 5.398 -6.095 -1.492 1.00 92.12 83 LEU A CA 1
ATOM 627 C C . LEU A 1 83 ? 6.725 -6.256 -0.765 1.00 92.12 83 LEU A C 1
ATOM 629 O O . LEU A 1 83 ? 7.203 -7.374 -0.605 1.00 92.12 83 LEU A O 1
ATOM 633 N N . ARG A 1 84 ? 7.280 -5.169 -0.249 1.00 91.94 84 ARG A N 1
ATOM 634 C CA . ARG A 1 84 ? 8.398 -5.188 0.686 1.00 91.94 84 ARG A CA 1
ATOM 635 C C . ARG A 1 84 ? 7.980 -4.540 1.997 1.00 91.94 84 ARG A C 1
ATOM 637 O O . ARG A 1 84 ? 7.479 -3.420 1.986 1.00 91.94 84 ARG A O 1
ATOM 644 N N . ALA A 1 85 ? 8.211 -5.216 3.120 1.00 89.69 85 ALA A N 1
ATOM 645 C CA . ALA A 1 85 ? 8.040 -4.594 4.430 1.00 89.69 85 ALA A CA 1
ATOM 646 C C . ALA A 1 85 ? 9.102 -3.499 4.631 1.00 89.69 85 ALA A C 1
ATOM 648 O O . ALA A 1 85 ? 10.296 -3.738 4.417 1.00 89.69 85 ALA A O 1
ATOM 649 N N . SER A 1 86 ? 8.671 -2.310 5.045 1.00 85.38 86 SER A N 1
ATOM 650 C CA . SER A 1 86 ? 9.555 -1.181 5.335 1.00 85.38 86 SER A CA 1
ATOM 651 C C . SER A 1 86 ? 9.873 -1.104 6.831 1.00 85.38 86 SER A C 1
ATOM 653 O O . SER A 1 86 ? 9.072 -1.472 7.690 1.00 85.38 86 SER A O 1
ATOM 655 N N . GLY A 1 87 ? 11.053 -0.576 7.164 1.00 74.50 87 GLY A N 1
ATOM 656 C CA . GLY A 1 87 ? 11.458 -0.353 8.555 1.00 74.50 87 GLY A CA 1
ATOM 657 C C . GLY A 1 87 ? 11.687 -1.650 9.340 1.00 74.50 87 GLY A C 1
ATOM 658 O O . GLY A 1 87 ? 12.221 -2.611 8.804 1.00 74.50 87 GLY A O 1
ATOM 659 N N . ALA A 1 88 ? 11.331 -1.653 10.630 1.00 70.62 88 ALA A N 1
ATOM 660 C CA . ALA A 1 88 ? 11.482 -2.807 11.529 1.00 70.62 88 ALA A CA 1
ATOM 661 C C . ALA A 1 88 ? 10.210 -3.672 11.641 1.00 70.62 88 ALA A C 1
ATOM 663 O O . ALA A 1 88 ? 10.181 -4.627 12.416 1.00 70.62 88 ALA A O 1
ATOM 664 N N . GLY A 1 89 ? 9.149 -3.316 10.910 1.00 71.25 89 GLY A N 1
ATOM 665 C CA . GLY A 1 89 ? 7.890 -4.052 10.915 1.00 71.25 89 GLY A CA 1
ATOM 666 C C . GLY A 1 89 ? 7.999 -5.387 10.181 1.00 71.25 89 GLY A C 1
ATOM 667 O O . GLY A 1 89 ? 8.846 -5.568 9.308 1.00 71.25 89 GLY A O 1
ATOM 668 N N . CYS A 1 90 ? 7.116 -6.319 10.530 1.00 80.50 90 CYS A N 1
ATOM 669 C CA . CYS A 1 90 ? 6.859 -7.508 9.725 1.00 80.50 90 CYS A CA 1
ATOM 670 C C . CYS A 1 90 ? 5.458 -7.403 9.118 1.00 80.50 90 CYS A C 1
ATOM 672 O O . CYS A 1 90 ? 4.563 -6.810 9.722 1.00 80.50 90 CYS A O 1
ATOM 674 N N . MET A 1 91 ? 5.289 -7.954 7.921 1.00 84.69 91 MET A N 1
ATOM 675 C CA . MET A 1 91 ? 4.000 -8.031 7.235 1.00 84.69 91 MET A CA 1
ATOM 676 C C . MET A 1 91 ? 3.551 -9.488 7.215 1.00 84.69 91 MET A C 1
ATOM 678 O O . MET A 1 91 ? 4.385 -10.382 7.100 1.00 84.69 91 MET A 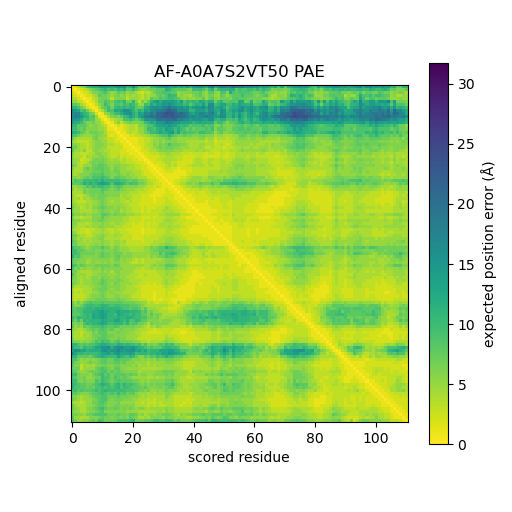O 1
ATOM 682 N N . LEU A 1 92 ? 2.251 -9.737 7.317 1.00 85.31 92 LEU A N 1
ATOM 683 C CA . LEU A 1 92 ? 1.684 -11.038 6.978 1.00 85.31 92 LEU A CA 1
ATOM 684 C C . LEU A 1 92 ? 1.217 -10.956 5.522 1.00 85.31 92 LEU A C 1
ATOM 686 O O . LEU A 1 92 ? 0.547 -9.993 5.174 1.00 85.31 92 LEU A O 1
ATOM 690 N N . VAL A 1 93 ? 1.638 -11.907 4.692 1.00 88.00 93 VAL A N 1
ATOM 691 C CA . VAL A 1 93 ? 1.278 -12.006 3.273 1.00 88.00 93 VAL A CA 1
ATOM 692 C C . VAL A 1 93 ? 0.910 -13.451 2.982 1.00 88.00 93 VAL A C 1
ATOM 694 O O . VAL A 1 93 ? 1.756 -14.332 3.158 1.00 88.00 93 VAL A O 1
ATOM 697 N N . ASP A 1 94 ? -0.323 -13.717 2.565 1.00 87.94 94 ASP A N 1
ATOM 698 C CA . ASP A 1 94 ? -0.846 -15.062 2.295 1.00 87.94 94 ASP A CA 1
ATOM 699 C C . ASP A 1 94 ? -0.611 -16.024 3.484 1.00 87.94 94 ASP A C 1
ATOM 701 O O . ASP A 1 94 ? -0.193 -17.179 3.335 1.00 87.94 94 ASP A O 1
ATOM 705 N N . GLY A 1 95 ? -0.784 -15.511 4.708 1.00 85.44 95 GLY A N 1
ATOM 706 C CA . GLY A 1 95 ? -0.526 -16.237 5.959 1.00 85.44 95 GLY A CA 1
ATOM 707 C C . GLY A 1 95 ? 0.955 -16.462 6.304 1.00 85.44 95 GLY A C 1
ATOM 708 O O . GLY A 1 95 ? 1.256 -17.154 7.279 1.00 85.44 95 GLY A O 1
ATOM 709 N N . GLN A 1 96 ? 1.892 -15.887 5.546 1.00 87.75 96 GLN A N 1
ATOM 710 C CA . GLN A 1 96 ? 3.332 -15.983 5.792 1.00 87.75 96 GLN A CA 1
ATOM 711 C C . GLN A 1 96 ? 3.916 -14.664 6.287 1.00 87.75 96 GLN A C 1
ATOM 713 O O . GLN A 1 96 ? 3.594 -13.594 5.785 1.00 87.75 96 GLN A O 1
ATOM 718 N N . ILE A 1 97 ? 4.825 -14.739 7.258 1.00 87.88 97 ILE A N 1
ATOM 719 C CA . ILE A 1 97 ? 5.517 -13.552 7.763 1.00 87.88 97 ILE A CA 1
ATOM 720 C C . ILE A 1 97 ? 6.607 -13.150 6.763 1.00 87.88 97 ILE A C 1
ATOM 722 O O . ILE A 1 97 ? 7.524 -13.927 6.499 1.00 87.88 97 ILE A O 1
ATOM 726 N N . ALA A 1 98 ? 6.511 -11.929 6.244 1.00 87.25 98 ALA A N 1
ATOM 727 C CA . ALA A 1 98 ? 7.554 -11.234 5.506 1.00 87.25 98 ALA A CA 1
ATOM 728 C C . ALA A 1 98 ? 8.337 -10.337 6.471 1.00 87.25 98 ALA A C 1
ATOM 730 O O . ALA A 1 98 ? 7.776 -9.434 7.106 1.00 87.25 98 ALA A O 1
ATOM 731 N N . GLY A 1 99 ? 9.632 -10.615 6.610 1.00 85.69 99 GLY A N 1
ATOM 732 C CA . GLY A 1 99 ? 10.515 -9.851 7.481 1.00 85.69 99 GLY A CA 1
ATOM 733 C C . GLY A 1 99 ? 10.875 -8.468 6.918 1.00 85.69 99 GLY A C 1
ATOM 734 O O . GLY A 1 99 ? 10.628 -8.180 5.745 1.00 85.69 99 GLY A O 1
ATOM 735 N N . PRO A 1 100 ? 11.512 -7.611 7.735 1.00 86.50 100 PRO A N 1
ATOM 736 C CA . PRO A 1 100 ? 12.059 -6.328 7.301 1.00 86.50 100 PRO A CA 1
ATOM 737 C C . PRO A 1 100 ? 12.877 -6.419 6.005 1.00 86.50 100 PRO A C 1
ATOM 739 O O . PRO A 1 100 ? 13.844 -7.177 5.927 1.00 86.50 100 PRO A O 1
ATOM 742 N N . GLY A 1 101 ? 12.510 -5.630 4.991 1.00 86.44 101 GLY A N 1
ATOM 743 C CA . GLY A 1 101 ? 13.215 -5.566 3.705 1.00 86.44 101 GLY A CA 1
ATOM 744 C C . GLY A 1 101 ? 12.998 -6.765 2.776 1.00 86.44 101 GLY A C 1
ATOM 745 O O . GLY A 1 101 ? 13.446 -6.735 1.627 1.00 86.44 101 GLY A O 1
ATOM 746 N N . GLU A 1 102 ? 12.288 -7.797 3.226 1.00 88.38 102 GLU A N 1
ATOM 747 C CA . GLU A 1 102 ? 11.969 -8.963 2.416 1.00 88.38 102 GLU A CA 1
ATOM 748 C C . GLU A 1 102 ? 10.886 -8.616 1.391 1.00 88.38 102 GLU A C 1
ATOM 750 O O . GLU A 1 102 ? 9.831 -8.088 1.742 1.00 88.38 102 GLU A O 1
ATOM 755 N N . ALA A 1 103 ? 11.152 -8.907 0.115 1.00 89.31 103 ALA A N 1
ATOM 756 C CA . ALA A 1 103 ? 10.175 -8.745 -0.953 1.00 89.31 103 ALA A CA 1
ATOM 757 C C . ALA A 1 103 ? 9.372 -10.040 -1.143 1.00 89.31 103 ALA A C 1
ATOM 759 O O . ALA A 1 103 ? 9.949 -11.116 -1.309 1.00 89.31 103 ALA A O 1
ATOM 760 N N . ARG A 1 104 ?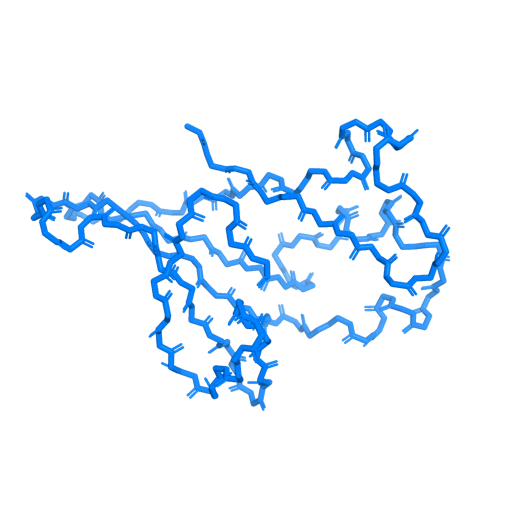 8.043 -9.931 -1.170 1.00 91.50 104 ARG A N 1
ATOM 761 C CA . ARG A 1 104 ? 7.110 -11.023 -1.444 1.00 91.50 104 ARG A CA 1
ATOM 762 C C . ARG A 1 104 ? 6.288 -10.731 -2.696 1.00 91.50 104 ARG A C 1
ATOM 764 O O . ARG A 1 104 ? 5.778 -9.622 -2.834 1.00 91.50 104 ARG A O 1
ATOM 771 N N . PRO A 1 105 ? 6.158 -11.692 -3.623 1.00 91.31 105 PRO A N 1
ATOM 772 C CA . PRO A 1 105 ? 5.279 -11.529 -4.770 1.00 91.31 105 PRO A CA 1
ATOM 773 C C . PRO A 1 105 ? 3.821 -11.531 -4.311 1.00 91.31 105 PRO A C 1
ATOM 775 O O . PRO A 1 105 ? 3.434 -12.364 -3.498 1.00 91.31 105 PRO A O 1
ATOM 778 N N . LEU A 1 106 ? 3.021 -10.633 -4.876 1.00 89.56 106 LEU A N 1
ATOM 779 C CA . LEU A 1 106 ? 1.581 -10.573 -4.675 1.00 89.56 106 LEU A CA 1
ATOM 780 C C . LEU A 1 106 ? 0.860 -11.055 -5.927 1.00 89.56 106 LEU A C 1
ATOM 782 O O . LEU A 1 106 ? 1.260 -10.768 -7.060 1.00 89.56 106 LEU A O 1
ATOM 786 N N . ARG A 1 107 ? -0.239 -11.774 -5.721 1.00 87.69 107 ARG A N 1
ATOM 787 C CA . ARG A 1 107 ? -1.145 -12.210 -6.783 1.00 87.69 107 ARG A CA 1
ATOM 788 C C . ARG A 1 107 ? -2.503 -11.541 -6.580 1.00 87.69 107 ARG A C 1
ATOM 790 O O . ARG A 1 107 ? -2.812 -11.102 -5.475 1.00 87.69 107 ARG A O 1
ATOM 797 N N . PRO A 1 108 ? -3.344 -11.448 -7.623 1.00 82.69 108 PRO A N 1
ATOM 798 C CA . PRO A 1 108 ? -4.735 -11.071 -7.422 1.00 82.69 108 PRO A CA 1
ATOM 799 C C . PRO A 1 108 ? -5.384 -11.979 -6.367 1.00 82.69 108 PRO A C 1
ATOM 801 O O . PRO A 1 108 ? -5.401 -13.197 -6.541 1.00 82.69 108 PRO A O 1
ATOM 804 N N . GLY A 1 109 ? -5.887 -11.375 -5.289 1.00 80.19 109 GLY A N 1
ATOM 805 C CA . GLY A 1 109 ? -6.475 -12.084 -4.151 1.00 80.19 109 GLY A CA 1
ATOM 806 C C . GLY A 1 109 ? -5.512 -12.436 -3.013 1.00 80.19 109 GLY A C 1
ATOM 807 O O . GLY A 1 109 ? -5.964 -13.102 -2.090 1.00 80.19 109 GLY A O 1
ATOM 808 N N . SER A 1 110 ? -4.241 -12.018 -3.070 1.00 84.25 110 SER A N 1
ATOM 809 C CA . SER A 1 110 ? -3.337 -12.119 -1.915 1.00 84.25 110 SER A CA 1
ATOM 810 C C . SER A 1 110 ? -3.807 -11.237 -0.750 1.00 84.25 110 SER A C 1
ATOM 812 O O . SER A 1 110 ? -4.281 -10.123 -1.004 1.00 84.25 110 SER A O 1
ATOM 814 N N . ASP A 1 111 ? -3.656 -11.725 0.487 1.00 79.25 111 ASP A N 1
ATOM 815 C CA . ASP A 1 111 ? -4.095 -11.079 1.741 1.00 79.25 111 ASP A CA 1
ATOM 816 C C . ASP A 1 111 ? -2.961 -10.745 2.723 1.00 79.25 111 ASP A C 1
ATOM 818 O O . ASP A 1 111 ? -1.932 -11.461 2.745 1.00 79.25 111 ASP A O 1
#

Mean predicted aligned error: 5.56 Å

Secondary structure (DSSP, 8-state):
--EEE---TTT--GGGS-GGGTEEE---EE-TTSEEEEEESHHHHHHHHHHH--SHHHHHHS-SS-EEEEEESS-TTT-S-EEEE-TT--EEETTEEEPBT-EEE--TT--

Foldseek 3Di:
DDWAQADDPPPDPSVPDDCLLGIDDFDWDADPQGKTKGWDWCLRPVVSCVVNPPDVVVNVPTHRTAWMWIADGDDPVGRFIKIAGDDQDWDQKQNDIHGHRRIDGDDVVID

Solvent-accessible surface area (backbone atoms only — not comparable to full-atom values): 6516 Å² total; per-residue (Å²): 139,68,68,44,81,54,78,60,97,72,92,61,60,64,91,79,51,57,62,83,68,31,47,48,79,60,73,59,49,68,53,98,68,50,31,31,42,24,69,43,26,44,75,72,44,43,75,58,49,63,73,62,42,85,50,71,70,60,54,70,67,48,44,56,54,42,30,36,35,39,28,43,38,83,49,78,90,66,24,53,45,29,41,25,23,28,71,89,42,70,38,70,47,73,90,37,81,34,48,55,70,36,74,42,82,54,57,96,87,62,82

pLDDT: mean 84.32, std 8.76, range [53.53, 93.56]